Protein AF-A0A5K3FLD0-F1 (afdb_monomer)

Mean predicted aligned error: 4.16 Å

pLDDT: mean 89.49, std 9.48, range [53.69, 98.19]

Sequence (123 aa):
MLSDLVQKAIGAGDDEVLMVISQKLPDLAEVLVPVGEGASSLIPIISDILVFVEEIVVAQTAADAFCAILPHLSADQIDKKALPLIRKLQEDDLFCASKKVVSKMIISCYPLVPPKVRSELKW

Radius of gyration: 13.66 Å; Cα contacts (8 Å, |Δi|>4): 131; chains: 1; bounding box: 32×26×37 Å

Nearest PDB structures (foldseek):
  5cwj-assembly1_A  TM=5.931E-01  e=7.862E-01  synthetic construct
  1ukl-assembly1_A  TM=5.211E-01  e=7.835E+00  Mus musculus

InterPro domains:
  IPR011989 Armadillo-like helical [G3DSA:1.25.10.10] (1-122)

Secondary structure (DSSP, 8-state):
-HHHHHHHHHHHT-HHHHHHHHHHHHHHHHHHTTSTTTGGGGHHHHHHHHHH---HHHHHHHHHHHHHHGGGS-HHHIIIIIHHHHHHHHH-TT-SS-HHHHHHHHHHHGGGS-HHHHTT---

Organism: Mesocestoides corti (NCBI:txid53468)

Solvent-accessible surface area (backbone atoms only — not comparable to full-atom values): 6876 Å² total; per-residue (Å²): 110,68,64,59,49,51,53,50,30,60,78,67,69,37,58,68,60,51,32,54,51,23,68,45,46,38,66,51,27,64,73,21,50,87,49,72,64,41,36,62,64,47,49,63,54,42,47,53,49,39,70,70,33,64,53,57,68,37,26,43,38,30,39,51,26,52,52,63,42,51,83,74,47,53,65,69,48,36,63,71,50,52,48,56,49,53,52,51,64,70,70,48,86,80,63,32,44,48,73,70,39,56,53,51,47,45,64,61,46,46,82,72,48,58,74,76,57,45,73,70,71,69,131

Structure (mmCIF, N/CA/C/O backbone):
data_AF-A0A5K3FLD0-F1
#
_entry.id   AF-A0A5K3FLD0-F1
#
loop_
_atom_site.group_PDB
_atom_site.id
_atom_site.type_symbol
_atom_site.label_atom_id
_atom_site.label_alt_id
_atom_site.label_comp_id
_atom_site.label_asym_id
_atom_site.label_entity_id
_atom_site.label_seq_id
_atom_site.pdbx_PDB_ins_code
_atom_site.Cartn_x
_atom_site.Cartn_y
_atom_site.Cartn_z
_atom_site.occupancy
_atom_site.B_iso_or_equiv
_atom_site.auth_seq_id
_atom_site.auth_comp_id
_atom_site.auth_asym_id
_atom_site.auth_atom_id
_atom_site.pdbx_PDB_model_num
ATOM 1 N N . MET A 1 1 ? -5.566 -0.294 -17.852 1.00 77.44 1 MET A N 1
ATOM 2 C CA . MET A 1 1 ? -4.862 0.951 -18.243 1.00 77.44 1 MET A CA 1
ATOM 3 C C . MET A 1 1 ? -3.772 1.336 -17.244 1.00 77.44 1 MET A C 1
ATOM 5 O O . MET A 1 1 ? -2.618 1.292 -17.636 1.00 77.44 1 MET A O 1
ATOM 9 N N . LEU A 1 2 ? -4.082 1.666 -15.977 1.00 89.19 2 LEU A N 1
ATOM 10 C CA . LEU A 1 2 ? -3.040 1.975 -14.974 1.00 89.19 2 LEU A CA 1
ATOM 11 C C . LEU A 1 2 ? -2.330 0.720 -14.436 1.00 89.19 2 LEU A C 1
ATOM 13 O O . LEU A 1 2 ? -1.109 0.695 -14.388 1.00 89.19 2 LEU A O 1
ATOM 17 N N . SER A 1 3 ? -3.075 -0.341 -14.107 1.00 91.38 3 SER A N 1
ATOM 18 C CA . SER A 1 3 ? -2.479 -1.625 -13.694 1.00 91.38 3 SER A CA 1
ATOM 19 C C . SER A 1 3 ? -1.542 -2.192 -14.773 1.00 91.38 3 SER A C 1
ATOM 21 O O . SER A 1 3 ? -0.415 -2.551 -14.463 1.00 91.38 3 SER A O 1
ATOM 23 N N . ASP A 1 4 ? -1.932 -2.146 -16.054 1.00 94.44 4 ASP A N 1
ATOM 24 C CA . ASP A 1 4 ? -1.058 -2.582 -17.158 1.00 94.44 4 ASP A CA 1
ATOM 25 C C . ASP A 1 4 ? 0.232 -1.757 -17.261 1.00 94.44 4 ASP A C 1
ATOM 27 O O . ASP A 1 4 ? 1.286 -2.296 -17.589 1.00 94.44 4 ASP A O 1
ATOM 31 N N . LEU A 1 5 ? 0.156 -0.444 -17.011 1.00 94.56 5 LEU A N 1
ATOM 32 C CA . LEU A 1 5 ? 1.328 0.431 -17.003 1.00 94.56 5 LEU A CA 1
ATOM 33 C C . LEU A 1 5 ? 2.278 0.054 -15.863 1.00 94.56 5 LEU A C 1
ATOM 35 O O . LEU A 1 5 ? 3.475 -0.072 -16.091 1.00 94.56 5 LEU A O 1
ATOM 39 N N . VAL A 1 6 ? 1.734 -0.171 -14.667 1.00 96.19 6 VAL A N 1
ATOM 40 C CA . VAL A 1 6 ? 2.500 -0.583 -13.483 1.00 96.19 6 VAL A CA 1
ATOM 41 C C . VAL A 1 6 ? 3.177 -1.926 -13.728 1.00 96.19 6 VAL A C 1
ATOM 43 O O . VAL A 1 6 ? 4.376 -2.044 -13.518 1.00 96.19 6 VAL A O 1
ATOM 46 N N . GLN A 1 7 ? 2.455 -2.907 -14.269 1.00 95.81 7 GLN A N 1
ATOM 47 C CA . GLN A 1 7 ? 3.013 -4.222 -14.592 1.00 95.81 7 GLN A CA 1
ATOM 48 C C . GLN A 1 7 ? 4.119 -4.145 -15.654 1.00 95.81 7 GLN A C 1
ATOM 50 O O . GLN A 1 7 ? 5.132 -4.833 -15.545 1.00 95.81 7 GLN A O 1
ATOM 55 N N . LYS A 1 8 ? 3.974 -3.274 -16.662 1.00 96.75 8 LYS A N 1
ATOM 56 C CA . LYS A 1 8 ? 5.040 -3.021 -17.643 1.00 96.75 8 LYS A CA 1
ATOM 57 C C . LYS A 1 8 ? 6.262 -2.359 -17.014 1.00 96.75 8 LYS A C 1
ATOM 59 O O . LYS A 1 8 ? 7.371 -2.766 -17.334 1.00 96.75 8 LYS A O 1
ATOM 64 N N . ALA A 1 9 ? 6.065 -1.370 -16.143 1.00 96.81 9 ALA A N 1
ATOM 65 C CA . ALA A 1 9 ? 7.156 -0.688 -15.452 1.00 96.81 9 ALA A CA 1
ATOM 66 C C . ALA A 1 9 ? 7.900 -1.641 -14.501 1.00 96.81 9 ALA A C 1
ATOM 68 O O . ALA A 1 9 ? 9.124 -1.682 -14.533 1.00 96.81 9 ALA A O 1
ATOM 69 N N . ILE A 1 10 ? 7.174 -2.490 -13.761 1.00 94.38 10 ILE A N 1
ATOM 70 C CA . ILE A 1 10 ? 7.750 -3.579 -12.955 1.00 94.38 10 ILE A CA 1
ATOM 71 C C . ILE A 1 10 ? 8.567 -4.524 -13.843 1.00 94.38 10 ILE A C 1
ATOM 73 O O . ILE A 1 10 ? 9.740 -4.759 -13.577 1.00 94.38 10 ILE A O 1
ATOM 77 N N . GLY A 1 11 ? 7.979 -5.036 -14.929 1.00 94.69 11 GLY A N 1
ATOM 78 C CA . GLY A 1 11 ? 8.663 -5.972 -15.827 1.00 94.69 11 GLY A CA 1
ATOM 79 C C . GLY A 1 11 ? 9.881 -5.377 -16.544 1.00 94.69 11 GLY A C 1
ATOM 80 O O . GLY A 1 11 ? 10.763 -6.124 -16.963 1.00 94.69 11 GLY A O 1
ATOM 81 N N . ALA A 1 12 ? 9.933 -4.052 -16.685 1.00 96.12 12 ALA A N 1
ATOM 82 C CA . ALA A 1 12 ? 11.062 -3.325 -17.254 1.00 96.12 12 ALA A CA 1
ATOM 83 C C . ALA A 1 12 ? 12.108 -2.891 -16.210 1.00 96.12 12 ALA A C 1
ATOM 85 O O . ALA A 1 12 ? 13.174 -2.429 -16.613 1.00 96.12 12 ALA A O 1
ATOM 86 N N . GLY A 1 13 ? 11.824 -3.021 -14.906 1.00 94.31 13 GLY A N 1
ATOM 87 C CA . GLY A 1 13 ? 12.668 -2.472 -13.839 1.00 94.31 13 GLY A CA 1
ATOM 88 C C . GLY A 1 13 ? 12.759 -0.941 -13.872 1.00 94.31 13 GLY A C 1
ATOM 89 O O . GLY A 1 13 ? 13.815 -0.380 -13.600 1.00 94.31 13 GLY A O 1
ATOM 90 N N . ASP A 1 14 ? 11.686 -0.260 -14.284 1.00 97.25 14 ASP A N 1
ATOM 91 C CA . ASP A 1 14 ? 11.664 1.197 -14.451 1.00 97.25 14 ASP A CA 1
ATOM 92 C C . ASP A 1 14 ? 11.274 1.901 -13.141 1.00 97.25 14 ASP A C 1
ATOM 94 O O . ASP A 1 14 ? 10.125 2.305 -12.924 1.00 97.25 14 ASP A O 1
ATOM 98 N N . ASP A 1 15 ? 12.251 2.015 -12.241 1.00 95.94 15 ASP A N 1
ATOM 99 C CA . ASP A 1 15 ? 12.069 2.600 -10.910 1.00 95.94 15 ASP A CA 1
ATOM 100 C C . ASP A 1 15 ? 11.636 4.073 -10.956 1.00 95.94 15 ASP A C 1
ATOM 102 O O . ASP A 1 15 ? 10.858 4.517 -10.109 1.00 95.94 15 ASP A O 1
ATOM 106 N N . GLU A 1 16 ? 12.083 4.839 -11.958 1.00 97.19 16 GLU A N 1
ATOM 107 C CA . GLU A 1 16 ? 11.696 6.244 -12.120 1.00 97.19 16 GLU A CA 1
ATOM 108 C C . GLU A 1 16 ? 10.200 6.358 -12.429 1.00 97.19 16 GLU A C 1
ATOM 110 O O . GLU A 1 16 ? 9.480 7.126 -11.781 1.00 97.19 16 GLU A O 1
ATOM 115 N N . VAL A 1 17 ? 9.699 5.535 -13.353 1.00 97.38 17 VAL A N 1
ATOM 116 C CA . VAL A 1 17 ? 8.267 5.481 -13.662 1.00 97.38 17 VAL A CA 1
ATOM 117 C C . VAL A 1 17 ? 7.464 4.993 -12.458 1.00 97.38 17 VAL A C 1
ATOM 119 O O . VAL A 1 17 ? 6.437 5.595 -12.135 1.00 97.38 17 VAL A O 1
ATOM 122 N N . LEU A 1 18 ? 7.916 3.954 -11.750 1.00 97.44 18 LEU A N 1
ATOM 123 C CA . LEU A 1 18 ? 7.227 3.451 -10.555 1.00 97.44 18 LEU A CA 1
ATOM 124 C C . LEU A 1 18 ? 7.180 4.490 -9.425 1.00 97.44 18 LEU A C 1
ATOM 126 O O . LEU A 1 18 ? 6.157 4.619 -8.741 1.00 97.44 18 LEU A O 1
ATOM 130 N N . MET A 1 19 ? 8.246 5.274 -9.259 1.00 97.44 19 MET A N 1
ATOM 131 C CA . MET A 1 19 ? 8.293 6.388 -8.316 1.00 97.44 19 MET A CA 1
ATOM 132 C C . MET A 1 19 ? 7.285 7.475 -8.695 1.00 97.44 19 MET A C 1
ATOM 134 O O . MET A 1 19 ? 6.483 7.882 -7.852 1.00 97.44 19 MET A O 1
ATOM 138 N N . VAL A 1 20 ? 7.273 7.914 -9.959 1.00 98.00 20 VAL A N 1
ATOM 139 C CA . VAL A 1 20 ? 6.331 8.934 -10.449 1.00 98.00 20 VAL A CA 1
ATOM 140 C C . VAL A 1 20 ? 4.886 8.463 -10.306 1.00 98.00 20 VAL A C 1
ATOM 142 O O . VAL A 1 20 ? 4.035 9.227 -9.849 1.00 98.00 20 VAL A O 1
A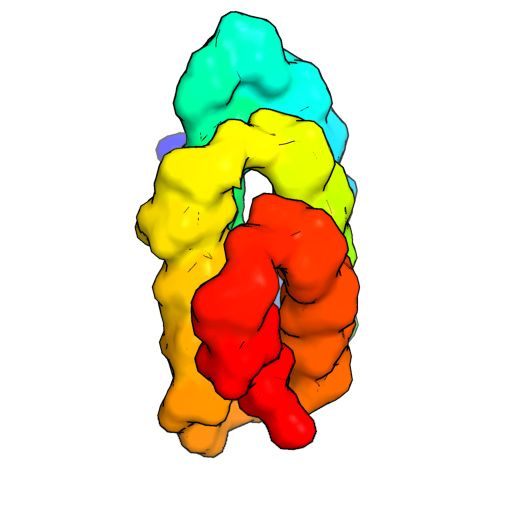TOM 145 N N . ILE A 1 21 ? 4.600 7.201 -10.643 1.00 97.62 21 ILE A N 1
ATOM 146 C CA . ILE A 1 21 ? 3.273 6.612 -10.441 1.00 97.62 21 ILE A CA 1
ATOM 147 C C . ILE A 1 21 ? 2.897 6.703 -8.964 1.00 97.62 21 ILE A C 1
ATOM 149 O O . ILE A 1 21 ? 1.852 7.268 -8.646 1.00 97.62 21 ILE A O 1
ATOM 153 N N . SER A 1 22 ? 3.761 6.221 -8.069 1.00 97.75 22 SER A N 1
ATOM 154 C CA . SER A 1 22 ? 3.509 6.212 -6.624 1.00 97.75 22 SER A CA 1
ATOM 155 C C . SER A 1 22 ? 3.222 7.614 -6.077 1.00 97.75 22 SER A C 1
ATOM 157 O O . SER A 1 22 ? 2.261 7.793 -5.333 1.00 97.75 22 SER A O 1
ATOM 159 N N . GLN A 1 23 ? 3.974 8.630 -6.511 1.00 98.19 23 GLN A N 1
ATOM 160 C CA . GLN A 1 23 ? 3.765 10.030 -6.116 1.00 98.19 23 GLN A CA 1
ATOM 161 C C . GLN A 1 23 ? 2.408 10.596 -6.554 1.00 98.19 23 GLN A C 1
ATOM 163 O O . GLN A 1 23 ? 1.905 11.520 -5.920 1.00 98.19 23 GLN A O 1
ATOM 168 N N . LYS A 1 24 ? 1.816 10.071 -7.632 1.00 97.69 24 LYS A N 1
ATOM 169 C CA . LYS A 1 24 ? 0.546 10.555 -8.198 1.00 97.69 24 LYS A CA 1
ATOM 170 C C . LYS A 1 24 ? -0.689 9.802 -7.725 1.00 97.69 24 LYS A C 1
ATOM 172 O O . LYS A 1 24 ? -1.804 10.264 -7.960 1.00 97.69 24 LYS A O 1
ATOM 177 N N . LEU A 1 25 ? -0.521 8.673 -7.039 1.00 96.81 25 LEU A N 1
ATOM 178 C CA . LEU A 1 25 ? -1.646 7.900 -6.513 1.00 96.81 25 LEU A CA 1
ATOM 179 C C . LEU A 1 25 ? -2.504 8.665 -5.486 1.00 96.81 25 LEU A C 1
ATOM 181 O O . LEU A 1 25 ? -3.722 8.517 -5.567 1.00 96.81 25 LEU A O 1
ATOM 185 N N . PRO A 1 26 ? -1.955 9.493 -4.570 1.00 96.31 26 PRO A N 1
ATOM 186 C CA . PRO A 1 26 ? -2.776 10.297 -3.660 1.00 96.31 26 PRO A CA 1
ATOM 187 C C . PRO A 1 26 ? -3.672 11.299 -4.396 1.00 96.31 26 PRO A C 1
ATOM 189 O O . PRO A 1 26 ? -4.881 11.295 -4.177 1.00 96.31 26 PRO A O 1
ATOM 192 N N . ASP A 1 27 ? -3.111 12.067 -5.340 1.00 95.88 27 ASP A N 1
ATOM 193 C CA . ASP A 1 27 ? -3.863 13.018 -6.176 1.00 95.88 27 ASP A CA 1
ATOM 194 C C . ASP A 1 27 ? -5.010 12.304 -6.920 1.00 95.88 27 ASP A C 1
ATOM 196 O O . ASP A 1 27 ? -6.138 12.791 -7.008 1.00 95.88 27 ASP A O 1
ATOM 200 N N . LEU A 1 28 ? -4.734 11.104 -7.446 1.00 94.25 28 LEU A N 1
ATOM 201 C CA . LEU A 1 28 ? -5.739 10.286 -8.118 1.00 94.25 28 LEU A CA 1
ATOM 202 C C . LEU A 1 28 ? -6.814 9.781 -7.146 1.00 94.25 28 LEU A C 1
ATOM 204 O O . LEU A 1 28 ? -7.987 9.721 -7.512 1.00 94.25 28 LEU A O 1
ATOM 208 N N . ALA A 1 29 ? -6.441 9.427 -5.916 1.00 93.62 29 ALA A N 1
ATOM 209 C CA . ALA A 1 29 ? -7.383 8.986 -4.897 1.00 93.62 29 ALA A CA 1
ATOM 210 C C . ALA A 1 29 ? -8.387 10.084 -4.548 1.00 93.62 29 ALA A C 1
ATOM 212 O O . ALA A 1 29 ? -9.578 9.787 -4.491 1.00 93.62 29 ALA A O 1
ATOM 213 N N . GLU A 1 30 ? -7.934 11.334 -4.397 1.00 91.88 30 GLU A N 1
ATOM 214 C CA . GLU A 1 30 ? -8.796 12.494 -4.127 1.00 91.88 30 GLU A CA 1
ATOM 215 C C . GLU A 1 30 ? -9.867 12.673 -5.210 1.00 91.88 30 GLU A C 1
ATOM 217 O O . GLU A 1 30 ? -11.051 12.837 -4.907 1.00 91.88 30 GLU A O 1
ATOM 222 N N . VAL A 1 31 ? -9.476 12.551 -6.482 1.00 92.88 31 VAL A N 1
ATOM 223 C CA . VAL A 1 31 ? -10.400 12.622 -7.627 1.00 92.88 31 VAL A CA 1
ATOM 224 C C . VAL A 1 31 ? -11.387 11.449 -7.638 1.00 92.88 31 VAL A C 1
ATOM 226 O O . VAL A 1 31 ? -12.514 11.583 -8.116 1.00 92.88 31 VAL A O 1
ATOM 229 N N . LEU A 1 32 ? -10.987 10.297 -7.100 1.00 90.25 32 LEU A N 1
ATOM 230 C CA . LEU A 1 32 ? -11.787 9.076 -7.059 1.00 90.25 32 LEU A CA 1
ATOM 231 C C . LEU A 1 32 ? -12.682 8.951 -5.814 1.00 90.25 32 LEU A C 1
ATOM 233 O O . LEU A 1 32 ? -13.538 8.066 -5.798 1.00 90.25 32 LEU A O 1
ATOM 237 N N . VAL A 1 33 ? -12.549 9.819 -4.803 1.00 85.69 33 VAL A N 1
ATOM 238 C CA . VAL A 1 33 ? -13.400 9.809 -3.592 1.00 85.69 33 VAL A CA 1
ATOM 239 C C . VAL A 1 33 ? -14.903 9.865 -3.910 1.00 85.69 33 VAL A C 1
ATOM 241 O O . VAL A 1 33 ? -15.651 9.073 -3.333 1.00 85.69 33 VAL A O 1
ATOM 244 N N . PRO A 1 34 ? -15.394 10.724 -4.831 1.00 79.81 34 PRO A N 1
ATOM 245 C CA . PRO A 1 34 ? -16.817 10.750 -5.181 1.00 79.81 34 PRO A CA 1
ATOM 246 C C . PRO A 1 34 ? -17.299 9.443 -5.825 1.00 79.81 34 PRO A C 1
ATOM 248 O O . PRO A 1 34 ? -18.497 9.168 -5.866 1.00 79.81 34 PRO A O 1
ATOM 251 N N . VAL A 1 35 ? -16.371 8.629 -6.331 1.00 75.50 35 VAL A N 1
ATOM 252 C CA . VAL A 1 35 ? -16.625 7.389 -7.064 1.00 75.50 35 VAL A CA 1
ATOM 253 C C . VAL A 1 35 ? -16.588 6.193 -6.106 1.00 75.50 35 VAL A C 1
ATOM 255 O O . VAL A 1 35 ? -15.900 5.221 -6.372 1.00 75.50 35 VAL A O 1
ATOM 258 N N . GLY A 1 36 ? -17.301 6.231 -4.976 1.00 77.12 36 GLY A N 1
ATOM 259 C CA . GLY A 1 36 ? -17.505 5.080 -4.074 1.00 77.12 36 GLY A CA 1
ATOM 260 C C . GLY A 1 36 ? -16.243 4.252 -3.762 1.00 77.12 36 GLY A C 1
ATOM 261 O O . GLY A 1 36 ? -15.432 4.618 -2.917 1.00 77.12 36 GLY A O 1
ATOM 262 N N . GLU A 1 37 ? -16.064 3.110 -4.437 1.00 76.81 37 GLU A N 1
ATOM 263 C CA . GLU A 1 37 ? -14.878 2.247 -4.293 1.00 76.81 37 GLU A CA 1
ATOM 264 C C . GLU A 1 37 ? -13.590 2.763 -4.966 1.00 76.81 37 GLU A C 1
ATOM 266 O O . GLU A 1 37 ? -12.553 2.097 -4.895 1.00 76.81 37 GLU A O 1
ATOM 271 N N . GLY A 1 38 ? -13.614 3.940 -5.584 1.00 84.12 38 GLY A N 1
ATOM 272 C CA . GLY A 1 38 ? -12.552 4.482 -6.425 1.00 84.12 38 GLY A CA 1
ATOM 273 C C . GLY A 1 38 ? -11.193 4.554 -5.726 1.00 84.12 38 GLY A C 1
ATOM 274 O O . GLY A 1 38 ? -10.236 3.954 -6.209 1.00 84.12 38 GLY A O 1
ATOM 275 N N . ALA A 1 39 ? -11.101 5.175 -4.547 1.00 90.38 39 ALA A N 1
ATOM 276 C CA . ALA A 1 39 ? -9.843 5.239 -3.791 1.00 90.38 39 ALA A CA 1
ATOM 277 C C . ALA A 1 39 ? -9.328 3.843 -3.381 1.00 90.38 39 ALA A C 1
ATOM 279 O O . ALA A 1 39 ? -8.139 3.540 -3.467 1.00 90.38 39 ALA A O 1
ATOM 280 N N . SER A 1 40 ? -10.239 2.940 -3.014 1.00 92.50 40 SER A N 1
ATOM 281 C CA . SER A 1 40 ? -9.900 1.573 -2.607 1.00 92.50 40 SER A CA 1
ATOM 282 C C . SER A 1 40 ? -9.369 0.705 -3.760 1.00 92.50 40 SER A C 1
ATOM 284 O O . SER A 1 40 ? -8.690 -0.292 -3.517 1.00 92.50 40 SER A O 1
ATOM 286 N N . SER A 1 41 ? -9.651 1.082 -5.013 1.00 93.44 41 SER A N 1
ATOM 287 C CA . SER A 1 41 ? -9.132 0.408 -6.212 1.00 93.44 41 SER A CA 1
ATOM 288 C C . SER A 1 41 ? -7.635 0.644 -6.450 1.00 93.44 41 SER A C 1
ATOM 290 O O . SER A 1 41 ? -7.017 -0.089 -7.219 1.00 93.44 41 SER A O 1
ATOM 292 N N . LEU A 1 42 ? -7.036 1.617 -5.754 1.00 95.44 42 LEU A N 1
ATOM 293 C CA . LEU A 1 42 ? -5.607 1.920 -5.835 1.00 95.44 42 LEU A CA 1
ATOM 294 C C . LEU A 1 42 ? -4.755 1.028 -4.920 1.00 95.44 42 LEU A C 1
ATOM 296 O O . LEU A 1 42 ? -3.562 0.871 -5.161 1.00 95.44 42 LEU A O 1
ATOM 300 N N . ILE A 1 43 ? -5.349 0.395 -3.901 1.00 95.56 43 ILE A N 1
ATOM 301 C CA . ILE A 1 43 ? -4.616 -0.476 -2.965 1.00 95.56 43 ILE A CA 1
ATOM 302 C C . ILE A 1 43 ? -3.965 -1.682 -3.668 1.00 95.56 43 ILE A C 1
ATOM 304 O O . ILE A 1 43 ? -2.789 -1.928 -3.407 1.00 95.56 43 ILE A O 1
ATOM 308 N N . PRO A 1 44 ? -4.636 -2.402 -4.592 1.00 94.69 44 PRO A N 1
ATOM 309 C CA . PRO A 1 44 ? -3.983 -3.443 -5.390 1.00 94.69 44 PRO A CA 1
ATOM 310 C C . PRO A 1 44 ? -2.800 -2.932 -6.221 1.00 94.69 44 PRO A C 1
ATOM 312 O O . PRO A 1 44 ? -1.791 -3.615 -6.328 1.00 94.69 44 PRO A O 1
ATOM 315 N N . ILE A 1 45 ? -2.886 -1.710 -6.754 1.00 95.75 45 ILE A N 1
ATOM 316 C CA . ILE A 1 45 ? -1.796 -1.110 -7.536 1.00 95.75 45 ILE A CA 1
ATOM 317 C C . ILE A 1 45 ? -0.573 -0.873 -6.647 1.00 95.75 45 ILE A C 1
ATOM 319 O O . ILE A 1 45 ? 0.548 -1.198 -7.024 1.00 95.75 45 ILE A O 1
ATOM 323 N N . ILE A 1 46 ? -0.793 -0.350 -5.441 1.00 95.69 46 ILE A N 1
ATOM 324 C CA . ILE A 1 46 ? 0.277 -0.141 -4.461 1.00 95.69 46 ILE A CA 1
ATOM 325 C C . ILE A 1 46 ? 0.851 -1.474 -3.982 1.00 95.69 46 ILE A C 1
ATOM 327 O O . ILE A 1 46 ? 2.060 -1.588 -3.804 1.00 95.69 46 ILE A O 1
ATOM 331 N N . SER A 1 47 ? -0.002 -2.487 -3.806 1.00 93.81 47 SER A N 1
ATOM 332 C CA . SER A 1 47 ? 0.429 -3.845 -3.479 1.00 93.81 47 SER A CA 1
ATOM 333 C C . SER A 1 47 ? 1.402 -4.388 -4.519 1.00 93.81 47 SER A C 1
ATOM 335 O O . SER A 1 47 ? 2.424 -4.941 -4.133 1.00 93.81 47 SER A O 1
ATOM 337 N N . ASP A 1 48 ? 1.101 -4.249 -5.811 1.00 93.25 48 ASP A N 1
ATOM 338 C CA . ASP A 1 48 ? 1.993 -4.723 -6.873 1.00 93.25 48 ASP A CA 1
ATOM 339 C C . ASP A 1 48 ? 3.361 -4.036 -6.779 1.00 93.25 48 ASP A C 1
ATOM 341 O O . ASP A 1 48 ? 4.390 -4.705 -6.754 1.00 93.25 48 ASP A O 1
ATOM 345 N N . ILE A 1 49 ? 3.385 -2.708 -6.630 1.00 94.06 49 ILE A N 1
ATOM 346 C CA . ILE A 1 49 ? 4.643 -1.958 -6.512 1.00 94.06 49 ILE A CA 1
ATOM 347 C C . ILE A 1 49 ? 5.438 -2.428 -5.287 1.00 94.06 49 ILE A C 1
ATOM 349 O O . ILE A 1 49 ? 6.602 -2.788 -5.419 1.00 94.06 49 ILE A O 1
ATOM 353 N N . LEU A 1 50 ? 4.814 -2.480 -4.106 1.00 92.62 50 LEU A N 1
ATOM 354 C CA . LEU A 1 50 ? 5.486 -2.850 -2.853 1.00 92.62 50 LEU A CA 1
ATOM 355 C C . LEU A 1 50 ? 6.025 -4.284 -2.837 1.00 92.62 50 LEU A C 1
ATOM 357 O O . LEU A 1 50 ? 6.999 -4.551 -2.141 1.00 92.62 50 LEU A O 1
ATOM 361 N N . VAL A 1 51 ? 5.380 -5.205 -3.554 1.00 89.81 51 VAL A N 1
ATOM 362 C CA . VAL A 1 51 ? 5.784 -6.617 -3.589 1.00 89.81 51 VAL A CA 1
ATOM 363 C C . VAL A 1 51 ? 6.939 -6.848 -4.560 1.00 89.81 51 VAL A C 1
ATOM 365 O O . VAL A 1 51 ? 7.784 -7.693 -4.288 1.00 89.81 51 VAL A O 1
ATOM 368 N N . PHE A 1 52 ? 6.981 -6.123 -5.680 1.00 89.38 52 PHE A N 1
ATOM 369 C CA . PHE A 1 52 ? 7.930 -6.407 -6.759 1.00 89.38 52 PHE A CA 1
ATOM 370 C C . PHE A 1 52 ? 9.113 -5.433 -6.850 1.00 89.38 52 PHE A C 1
ATOM 372 O O . PHE A 1 52 ? 10.069 -5.747 -7.553 1.00 89.38 52 PHE A O 1
ATOM 379 N N . VAL A 1 53 ? 9.075 -4.269 -6.189 1.00 88.50 53 VAL A N 1
ATOM 380 C CA . VAL A 1 53 ? 10.144 -3.263 -6.319 1.00 88.50 53 VAL A CA 1
ATOM 381 C C . VAL A 1 53 ? 11.251 -3.434 -5.280 1.00 88.50 53 VAL A C 1
ATOM 383 O O . VAL A 1 53 ? 10.996 -3.357 -4.080 1.00 88.50 53 VAL A O 1
ATOM 386 N N . GLU A 1 54 ? 12.488 -3.614 -5.748 1.00 87.00 54 GLU A N 1
ATOM 387 C CA . GLU A 1 54 ? 13.705 -3.703 -4.920 1.00 87.00 54 GLU A CA 1
ATOM 388 C C . GLU A 1 54 ? 14.228 -2.330 -4.475 1.00 87.00 54 GLU A C 1
ATOM 390 O O . GLU A 1 54 ? 14.825 -2.206 -3.402 1.00 87.00 54 GLU A O 1
ATOM 395 N N . GLU A 1 55 ? 13.985 -1.282 -5.267 1.00 90.56 55 GLU A N 1
ATOM 396 C CA . GLU A 1 55 ? 14.446 0.067 -4.956 1.00 90.56 55 GLU A CA 1
ATOM 397 C C . GLU A 1 55 ? 13.702 0.640 -3.741 1.00 90.56 55 GLU A C 1
ATOM 399 O O . GLU A 1 55 ? 12.501 0.942 -3.756 1.00 90.56 55 GLU A O 1
ATOM 404 N N . ILE A 1 56 ? 14.456 0.841 -2.661 1.00 89.38 56 ILE A N 1
ATOM 405 C CA . ILE A 1 56 ? 13.933 1.266 -1.367 1.00 89.38 56 ILE A CA 1
ATOM 406 C C . ILE A 1 56 ? 13.255 2.638 -1.425 1.00 89.38 56 ILE A C 1
ATOM 408 O O . ILE A 1 56 ? 12.308 2.889 -0.672 1.00 89.38 56 ILE A O 1
ATOM 412 N N . VAL A 1 57 ? 13.717 3.536 -2.296 1.00 92.38 57 VAL A N 1
ATOM 413 C CA . VAL A 1 57 ? 13.108 4.860 -2.476 1.00 92.38 57 VAL A CA 1
ATOM 414 C C . VAL A 1 57 ? 11.721 4.734 -3.109 1.00 92.38 57 VAL A C 1
ATOM 416 O O . VAL A 1 57 ? 10.782 5.404 -2.663 1.00 92.38 57 VAL A O 1
ATOM 419 N N . VAL A 1 58 ? 11.548 3.828 -4.076 1.00 94.62 58 VAL A N 1
ATOM 420 C CA . VAL A 1 58 ? 10.241 3.555 -4.688 1.00 94.62 58 VAL A CA 1
ATOM 421 C C . VAL A 1 58 ? 9.306 2.916 -3.666 1.00 94.62 58 VAL A C 1
ATOM 423 O O . VAL A 1 58 ? 8.184 3.389 -3.488 1.00 94.62 58 VAL A O 1
ATOM 426 N N . ALA A 1 59 ? 9.781 1.913 -2.921 1.00 93.44 59 ALA A N 1
ATOM 427 C CA . ALA A 1 59 ? 8.987 1.251 -1.889 1.00 93.44 59 ALA A CA 1
ATOM 428 C C . ALA A 1 59 ? 8.516 2.229 -0.797 1.00 93.44 59 ALA A C 1
ATOM 430 O O . ALA A 1 59 ? 7.357 2.191 -0.380 1.00 9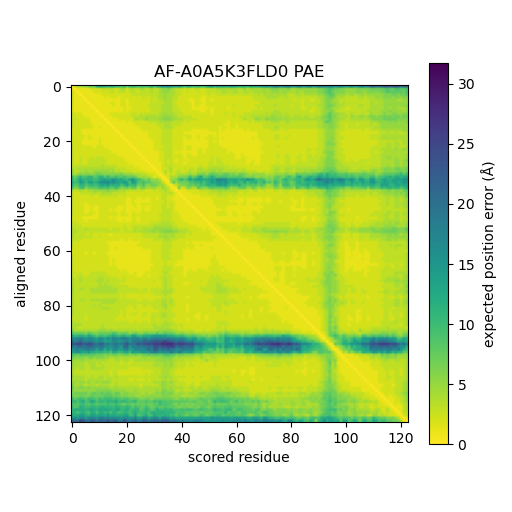3.44 59 ALA A O 1
ATOM 431 N N . GLN A 1 60 ? 9.383 3.147 -0.349 1.00 94.31 60 GLN A N 1
ATOM 432 C CA . GLN A 1 60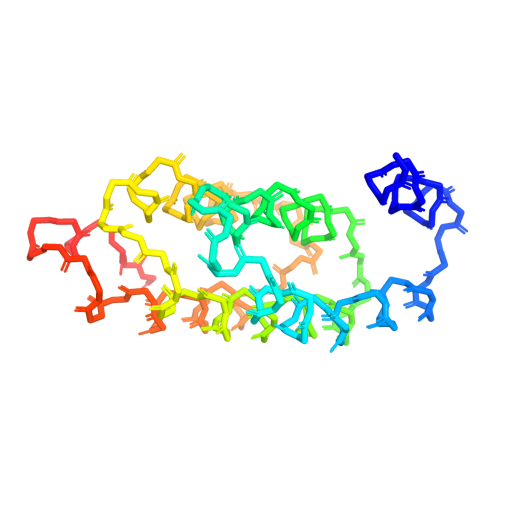 ? 8.993 4.207 0.589 1.00 94.31 60 GLN A CA 1
ATOM 433 C C . GLN A 1 60 ? 7.929 5.124 -0.015 1.00 94.31 60 GLN A C 1
ATOM 435 O O . GLN A 1 60 ? 6.931 5.409 0.634 1.00 94.31 60 GLN A O 1
ATOM 440 N N . THR A 1 61 ? 8.089 5.524 -1.272 1.00 96.75 61 THR A N 1
ATOM 441 C CA . THR A 1 61 ? 7.120 6.386 -1.959 1.00 96.75 61 THR A CA 1
ATOM 442 C C . THR A 1 61 ? 5.749 5.711 -2.107 1.00 96.75 61 THR A C 1
ATOM 444 O O . THR A 1 61 ? 4.716 6.333 -1.858 1.00 96.75 61 THR A O 1
ATOM 447 N N . ALA A 1 62 ? 5.716 4.422 -2.452 1.00 96.50 62 ALA A N 1
ATOM 448 C CA . ALA A 1 62 ? 4.482 3.641 -2.535 1.00 96.50 62 ALA A CA 1
ATOM 449 C C . ALA A 1 62 ? 3.803 3.483 -1.161 1.00 96.50 62 ALA A C 1
ATOM 451 O O . ALA A 1 62 ? 2.579 3.582 -1.047 1.00 96.50 62 ALA A O 1
ATOM 452 N N . ALA A 1 63 ? 4.587 3.302 -0.096 1.00 95.88 63 ALA A N 1
ATOM 453 C CA . ALA A 1 63 ? 4.081 3.262 1.274 1.00 95.88 63 ALA A CA 1
ATOM 454 C C . ALA A 1 63 ? 3.488 4.607 1.718 1.00 95.88 63 ALA A C 1
ATOM 456 O O . ALA A 1 63 ? 2.468 4.647 2.406 1.00 95.88 63 ALA A O 1
ATOM 457 N N . ASP A 1 64 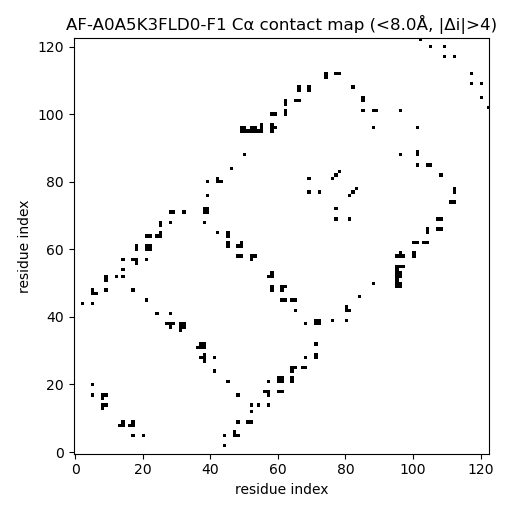? 4.102 5.715 1.311 1.00 97.19 64 ASP A N 1
ATOM 458 C CA . ASP A 1 64 ? 3.613 7.065 1.583 1.00 97.19 64 ASP A CA 1
ATOM 459 C C . ASP A 1 64 ? 2.272 7.297 0.890 1.00 97.19 64 ASP A C 1
ATOM 461 O O . ASP A 1 64 ? 1.326 7.774 1.523 1.00 97.19 64 ASP A O 1
ATOM 465 N N . ALA A 1 65 ? 2.158 6.853 -0.364 1.00 97.81 65 ALA A N 1
ATOM 466 C CA . ALA A 1 65 ? 0.904 6.872 -1.098 1.00 97.81 65 ALA A CA 1
ATOM 467 C C . ALA A 1 65 ? -0.181 6.032 -0.414 1.00 97.81 65 ALA A C 1
ATOM 469 O O . ALA A 1 65 ? -1.300 6.506 -0.233 1.00 97.81 65 ALA A O 1
ATOM 470 N N . PHE A 1 66 ? 0.151 4.818 0.039 1.00 97.44 66 PHE A N 1
ATOM 471 C CA . PHE A 1 66 ? -0.771 3.987 0.816 1.00 97.44 66 PHE A CA 1
ATOM 472 C C . PHE A 1 66 ? -1.307 4.740 2.034 1.00 97.44 66 PHE A C 1
ATOM 474 O O . PHE A 1 66 ? -2.519 4.825 2.221 1.00 97.44 66 PHE A O 1
ATOM 481 N N . CYS A 1 67 ? -0.415 5.333 2.831 1.00 97.19 67 CYS A N 1
ATOM 482 C CA . CYS A 1 67 ? -0.787 6.047 4.049 1.00 97.19 67 CYS A CA 1
ATOM 483 C C . CYS A 1 67 ? -1.678 7.264 3.763 1.00 97.19 67 CYS A C 1
ATOM 485 O O . CYS A 1 67 ? -2.606 7.524 4.526 1.00 97.19 67 CYS A O 1
ATOM 487 N N . ALA A 1 68 ? -1.417 7.984 2.669 1.00 97.06 68 ALA A N 1
ATOM 488 C CA . ALA A 1 68 ? -2.217 9.129 2.241 1.00 97.06 68 ALA A CA 1
ATOM 489 C C . ALA A 1 68 ? -3.625 8.731 1.767 1.00 97.06 68 ALA A C 1
ATOM 491 O O . ALA A 1 68 ? -4.559 9.513 1.903 1.00 97.06 68 ALA A O 1
ATOM 492 N N . ILE A 1 69 ? -3.797 7.510 1.253 1.00 96.19 69 ILE A N 1
ATOM 493 C CA . ILE A 1 69 ? -5.084 7.016 0.742 1.00 96.19 69 ILE A CA 1
ATOM 494 C C . ILE A 1 69 ? -5.981 6.474 1.858 1.00 96.19 69 ILE A C 1
ATOM 496 O O . ILE A 1 69 ? -7.204 6.532 1.741 1.00 96.19 69 ILE A O 1
ATOM 500 N N . LEU A 1 70 ? -5.402 5.974 2.955 1.00 95.19 70 LEU A N 1
ATOM 501 C CA . LEU A 1 70 ? -6.151 5.367 4.062 1.00 95.19 70 LEU A CA 1
ATOM 502 C C . LEU A 1 70 ? -7.328 6.210 4.598 1.00 95.19 70 LEU A C 1
ATOM 504 O O . LEU A 1 70 ? -8.392 5.626 4.807 1.00 95.19 70 LEU A O 1
ATOM 508 N N . PRO A 1 71 ? -7.215 7.542 4.798 1.00 93.69 71 PRO A N 1
ATOM 509 C CA . PRO A 1 71 ? -8.327 8.365 5.283 1.00 93.69 71 PRO A CA 1
ATOM 510 C C . PRO A 1 71 ? -9.536 8.412 4.338 1.00 93.69 71 PRO A C 1
ATOM 512 O O . PRO A 1 71 ? -10.627 8.784 4.76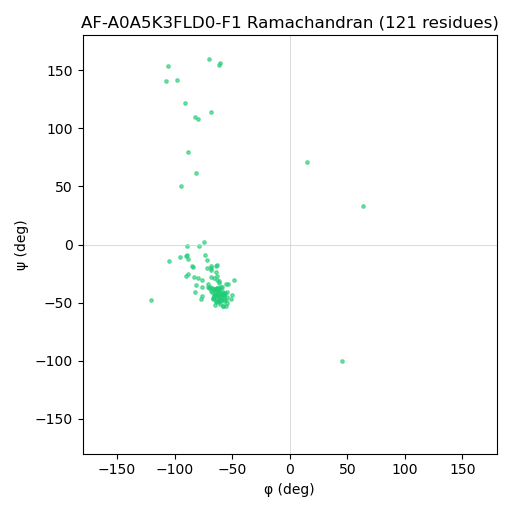4 1.00 93.69 71 PRO A O 1
ATOM 515 N N . HIS A 1 72 ? -9.358 8.041 3.068 1.00 92.88 72 HIS A N 1
ATOM 516 C CA . HIS A 1 72 ? -10.422 7.984 2.066 1.00 92.88 72 HIS A CA 1
ATOM 517 C C . HIS A 1 72 ? -11.132 6.626 2.011 1.00 92.88 72 HIS A C 1
ATOM 519 O O . HIS A 1 72 ? -12.051 6.445 1.212 1.00 92.88 72 HIS A O 1
ATOM 525 N N . LEU A 1 73 ? -10.710 5.660 2.830 1.00 93.00 73 LEU A N 1
ATOM 526 C CA . LEU A 1 73 ? -11.286 4.324 2.870 1.00 93.00 73 LEU A CA 1
ATOM 527 C C . LEU A 1 73 ? -12.300 4.187 4.008 1.00 93.00 73 LEU A C 1
ATOM 529 O O . LEU A 1 73 ? -12.099 4.655 5.127 1.00 93.00 73 LEU A O 1
ATOM 533 N N . SER A 1 74 ? -13.382 3.466 3.733 1.00 91.94 74 SER A N 1
ATOM 534 C CA . SER A 1 74 ? -14.282 2.958 4.769 1.00 91.94 74 SER A CA 1
ATOM 535 C C . SER A 1 74 ? -13.619 1.839 5.581 1.00 91.94 74 SER A C 1
ATOM 537 O O . SER A 1 74 ? -12.702 1.168 5.107 1.00 91.94 74 SER A O 1
ATOM 539 N N . ALA A 1 75 ? -14.134 1.575 6.785 1.00 90.75 75 ALA A N 1
ATOM 540 C CA . ALA A 1 75 ? -13.643 0.486 7.634 1.00 90.75 75 ALA A CA 1
ATOM 541 C C . ALA A 1 75 ? -13.659 -0.882 6.918 1.00 90.75 75 ALA A C 1
ATOM 543 O O . ALA A 1 75 ? -12.687 -1.625 6.996 1.00 90.75 75 ALA A O 1
ATOM 544 N N . ASP A 1 76 ? -14.711 -1.174 6.143 1.00 91.19 76 ASP A N 1
ATOM 545 C CA . ASP A 1 76 ? -14.817 -2.413 5.356 1.00 91.19 76 ASP A CA 1
ATOM 546 C C . ASP A 1 76 ? -13.728 -2.510 4.271 1.00 91.19 76 ASP A C 1
ATOM 548 O O . ASP A 1 76 ? -13.138 -3.569 4.060 1.00 91.19 76 ASP A O 1
ATOM 552 N N . GLN A 1 77 ? -13.403 -1.394 3.612 1.00 93.00 77 GLN A N 1
ATOM 553 C CA . GLN A 1 77 ? -12.331 -1.344 2.613 1.00 93.00 77 GLN A CA 1
ATOM 554 C C . GLN A 1 77 ? -10.945 -1.493 3.249 1.00 93.00 77 GLN A C 1
ATOM 556 O O . GLN A 1 77 ? -10.082 -2.155 2.671 1.00 93.00 77 GLN A O 1
ATOM 561 N N . ILE A 1 78 ? -10.727 -0.915 4.433 1.00 93.62 78 ILE A N 1
ATOM 562 C CA . ILE A 1 78 ? -9.489 -1.108 5.197 1.00 93.62 78 ILE A CA 1
ATOM 563 C C . ILE A 1 78 ? -9.333 -2.590 5.552 1.00 93.62 78 ILE A C 1
ATOM 565 O O . ILE A 1 78 ? -8.294 -3.183 5.251 1.00 93.62 78 ILE A O 1
ATOM 569 N N . ASP A 1 79 ? -10.383 -3.207 6.093 1.00 91.88 79 ASP A N 1
ATOM 570 C CA . ASP A 1 79 ? -10.365 -4.610 6.504 1.00 91.88 79 ASP A CA 1
ATOM 571 C C . ASP A 1 79 ? -10.129 -5.570 5.328 1.00 91.88 79 ASP A C 1
ATOM 573 O O . ASP A 1 79 ? -9.386 -6.544 5.462 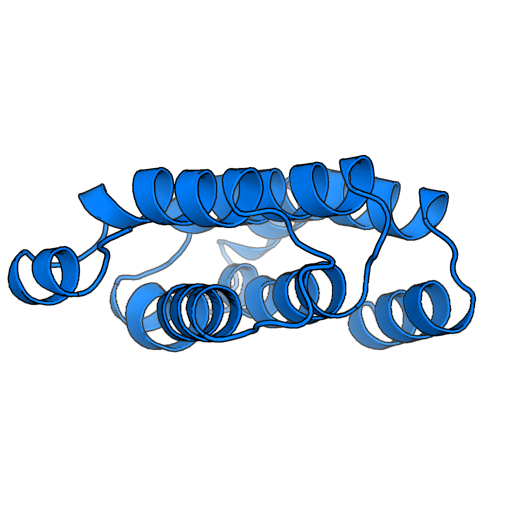1.00 91.88 79 ASP A O 1
ATOM 577 N N . LYS A 1 80 ? -10.725 -5.289 4.162 1.00 92.06 80 LYS A N 1
ATOM 578 C CA . LYS A 1 80 ? -10.653 -6.163 2.979 1.00 92.06 80 LYS A CA 1
ATOM 579 C C . LYS A 1 80 ? -9.462 -5.915 2.061 1.00 92.06 80 LYS A C 1
ATOM 581 O O . LYS A 1 80 ? -9.103 -6.822 1.315 1.00 92.06 80 LYS A O 1
ATOM 586 N N . LYS A 1 81 ? -8.886 -4.708 2.043 1.00 92.62 81 LYS A N 1
ATOM 587 C CA . LYS A 1 81 ? -7.831 -4.339 1.076 1.00 92.62 81 LYS A CA 1
ATOM 588 C C . LYS A 1 81 ? -6.529 -3.927 1.760 1.00 92.62 81 LYS A C 1
ATOM 590 O O . LYS A 1 81 ? -5.473 -4.435 1.398 1.00 92.62 81 LYS A O 1
ATOM 595 N N . ALA A 1 82 ? -6.588 -3.053 2.765 1.00 93.25 82 ALA A N 1
ATOM 596 C CA . ALA A 1 82 ? -5.390 -2.503 3.401 1.00 93.25 82 ALA A CA 1
ATOM 597 C C . ALA A 1 82 ? -4.711 -3.492 4.366 1.00 93.25 82 ALA A C 1
ATOM 599 O O . ALA A 1 82 ? -3.498 -3.689 4.298 1.00 93.25 82 ALA A O 1
ATOM 600 N N . LEU A 1 83 ? -5.477 -4.149 5.244 1.00 93.19 83 LEU A N 1
ATOM 601 C CA . LEU A 1 83 ? -4.909 -5.095 6.213 1.00 93.19 83 LEU A CA 1
ATOM 602 C C . LEU A 1 83 ? -4.320 -6.359 5.581 1.00 93.19 83 LEU A C 1
ATOM 604 O O . LEU A 1 83 ? -3.244 -6.765 6.019 1.00 93.19 83 LEU A O 1
ATOM 608 N N . PRO A 1 84 ? -4.946 -6.988 4.565 1.00 92.56 84 PRO A N 1
ATOM 609 C CA . PRO A 1 84 ? -4.345 -8.141 3.903 1.00 92.56 84 PRO A CA 1
ATOM 610 C C . PRO A 1 84 ? -2.993 -7.820 3.267 1.00 92.56 84 PRO A C 1
ATOM 612 O O . PRO A 1 84 ? -2.089 -8.644 3.340 1.00 92.56 84 PRO A O 1
ATOM 615 N N . LEU A 1 85 ? -2.825 -6.614 2.711 1.00 92.19 85 LEU A N 1
ATOM 616 C CA . LEU A 1 85 ? -1.539 -6.164 2.180 1.00 92.19 85 LEU A CA 1
ATOM 617 C C . LEU A 1 85 ? -0.483 -6.049 3.284 1.00 92.19 85 LEU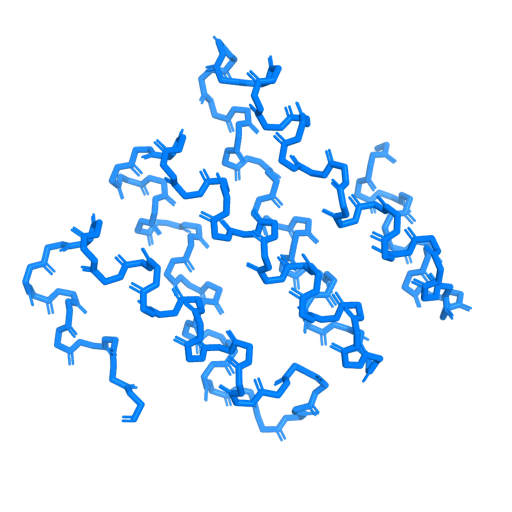 A C 1
ATOM 619 O O . LEU A 1 85 ? 0.613 -6.577 3.136 1.00 92.19 85 LEU A O 1
ATOM 623 N N . ILE A 1 86 ? -0.815 -5.401 4.403 1.00 91.56 86 ILE A N 1
ATOM 624 C CA . ILE A 1 86 ? 0.106 -5.288 5.540 1.00 91.56 86 ILE A CA 1
ATOM 625 C C . ILE A 1 86 ? 0.535 -6.676 6.025 1.00 91.56 86 ILE A C 1
ATOM 627 O O . ILE A 1 86 ? 1.729 -6.915 6.158 1.00 91.56 86 ILE A O 1
ATOM 631 N N . ARG A 1 87 ? -0.417 -7.595 6.234 1.00 89.19 87 ARG A N 1
ATOM 632 C CA . ARG A 1 87 ? -0.126 -8.967 6.679 1.00 89.19 87 ARG A CA 1
ATOM 633 C C . ARG A 1 87 ? 0.769 -9.701 5.684 1.00 89.19 87 ARG A C 1
ATOM 635 O O . ARG A 1 87 ? 1.769 -10.281 6.087 1.00 89.19 87 ARG A O 1
ATOM 642 N N . LYS A 1 88 ? 0.468 -9.591 4.386 1.00 88.25 88 LYS A N 1
ATOM 643 C CA . LYS A 1 88 ? 1.302 -10.158 3.322 1.00 88.25 88 LYS A CA 1
ATOM 644 C C . LYS A 1 88 ? 2.746 -9.660 3.426 1.00 88.25 88 LYS A C 1
ATOM 646 O O . LYS A 1 88 ? 3.657 -10.469 3.410 1.00 88.25 88 LYS A O 1
ATOM 651 N N . LEU A 1 89 ? 2.954 -8.353 3.586 1.00 87.88 89 LEU A N 1
ATOM 652 C CA . LEU A 1 89 ? 4.295 -7.765 3.700 1.00 87.88 89 LEU A CA 1
ATOM 653 C C . LEU A 1 89 ? 4.994 -8.067 5.039 1.00 87.88 89 LEU A C 1
ATOM 655 O O . LEU A 1 89 ? 6.208 -7.921 5.133 1.00 87.88 89 LEU A O 1
ATOM 659 N N . GLN A 1 90 ? 4.253 -8.438 6.088 1.00 86.19 90 GLN A N 1
ATOM 660 C CA . GLN A 1 90 ? 4.830 -8.901 7.356 1.00 86.19 90 GLN A CA 1
ATOM 661 C C . GLN A 1 90 ? 5.363 -10.333 7.263 1.00 86.19 90 GLN A C 1
ATOM 663 O O . GLN A 1 90 ? 6.359 -10.645 7.911 1.00 86.19 90 GLN A O 1
ATOM 668 N N . GLU A 1 91 ? 4.679 -11.189 6.503 1.00 82.00 91 GLU A N 1
ATOM 669 C CA . GLU A 1 91 ? 5.008 -12.610 6.335 1.00 82.00 91 GLU A CA 1
ATOM 670 C C . GLU A 1 91 ? 6.056 -12.862 5.241 1.00 82.00 91 GLU A C 1
ATOM 672 O O . GLU A 1 91 ? 6.652 -13.936 5.205 1.00 82.00 91 GLU A O 1
ATOM 677 N N . ASP A 1 92 ? 6.268 -11.901 4.340 1.00 75.19 92 ASP A N 1
ATOM 678 C CA . ASP A 1 92 ? 7.159 -12.070 3.195 1.00 75.19 92 ASP A CA 1
ATOM 679 C C . ASP A 1 92 ? 8.640 -11.901 3.584 1.00 75.19 92 ASP A C 1
ATOM 681 O O . ASP A 1 92 ? 9.121 -10.796 3.843 1.00 75.19 92 ASP A O 1
ATOM 685 N N . ASP A 1 93 ? 9.374 -13.017 3.600 1.00 60.22 93 ASP A N 1
ATOM 686 C CA . ASP A 1 93 ? 10.815 -13.069 3.874 1.00 60.22 93 ASP A CA 1
ATOM 687 C C . ASP A 1 93 ? 11.680 -12.549 2.703 1.00 60.22 93 ASP A C 1
ATOM 689 O O . ASP A 1 93 ? 12.891 -12.377 2.873 1.00 60.22 93 ASP A O 1
ATOM 693 N N . LEU A 1 94 ? 11.105 -12.282 1.5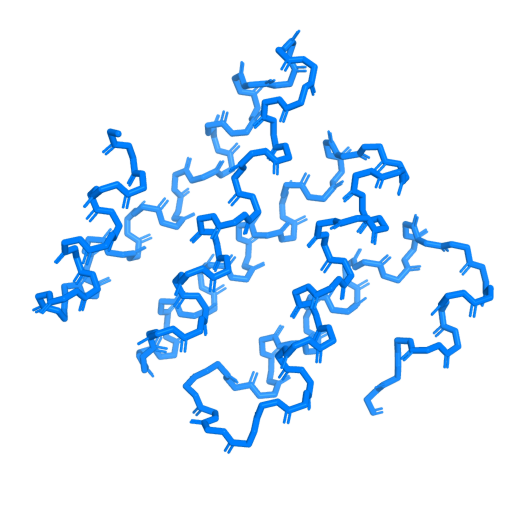16 1.00 57.56 94 LEU A N 1
ATOM 694 C CA . LEU A 1 94 ? 11.861 -11.857 0.322 1.00 57.56 94 LEU A CA 1
ATOM 695 C C . LEU A 1 94 ? 12.267 -10.364 0.298 1.00 57.56 94 LEU A C 1
ATOM 697 O O . LEU A 1 94 ? 12.926 -9.936 -0.644 1.00 57.56 94 LEU A O 1
ATOM 701 N N . PHE A 1 95 ? 11.895 -9.580 1.317 1.00 53.69 95 PHE A N 1
ATOM 702 C CA . PHE A 1 95 ? 12.248 -8.171 1.592 1.00 53.69 95 PHE A CA 1
ATOM 703 C C . PHE A 1 95 ? 12.862 -7.336 0.450 1.00 53.69 95 PHE A C 1
ATOM 705 O O . PHE A 1 95 ? 14.000 -6.872 0.537 1.00 53.69 95 PHE A O 1
ATOM 712 N N . CYS A 1 96 ? 12.045 -7.008 -0.546 1.00 53.72 96 CYS A N 1
ATOM 713 C CA . CYS A 1 96 ? 12.261 -5.816 -1.367 1.00 53.72 96 CYS A CA 1
ATOM 714 C C . CYS A 1 96 ? 11.692 -4.568 -0.639 1.00 53.72 96 CYS A C 1
ATOM 716 O O . CYS A 1 96 ? 12.361 -3.545 -0.477 1.00 53.72 96 CYS A O 1
ATOM 718 N N . ALA A 1 97 ? 10.516 -4.694 -0.008 1.00 60.62 97 ALA A N 1
ATOM 719 C CA . ALA A 1 97 ? 9.986 -3.692 0.920 1.00 60.62 97 ALA A CA 1
ATOM 720 C C . ALA A 1 97 ? 10.586 -3.845 2.330 1.00 60.62 97 ALA A C 1
ATOM 722 O O . ALA A 1 97 ? 10.267 -4.774 3.061 1.00 60.62 97 ALA A O 1
ATOM 723 N N . SER A 1 98 ? 11.436 -2.909 2.761 1.00 72.50 98 SER A N 1
ATOM 724 C CA . SER A 1 98 ? 12.077 -2.984 4.089 1.00 72.50 98 SER A CA 1
ATOM 725 C C . SER A 1 98 ? 11.086 -2.985 5.272 1.00 72.50 98 SER A C 1
ATOM 727 O O . SER A 1 98 ? 10.028 -2.356 5.217 1.00 72.50 98 SER A O 1
ATOM 729 N N . LYS A 1 99 ? 11.497 -3.531 6.429 1.00 80.25 99 LYS A N 1
ATOM 730 C CA . LYS A 1 99 ? 10.765 -3.409 7.714 1.00 80.25 99 LYS A CA 1
ATOM 731 C C . LYS A 1 99 ? 10.338 -1.972 8.048 1.00 80.25 99 LYS A C 1
ATOM 733 O O . LYS A 1 99 ? 9.307 -1.758 8.677 1.00 80.25 99 LYS A O 1
ATOM 738 N N . LYS A 1 100 ? 11.108 -0.967 7.610 1.00 83.19 100 LYS A N 1
ATOM 739 C CA . LYS A 1 100 ? 10.777 0.458 7.782 1.00 83.19 100 LYS A CA 1
ATOM 740 C C . LYS A 1 100 ? 9.463 0.825 7.080 1.00 83.19 100 LYS A C 1
ATOM 742 O O . LYS A 1 100 ? 8.665 1.565 7.651 1.00 83.19 100 LYS A O 1
ATOM 747 N N . VAL A 1 101 ? 9.239 0.308 5.871 1.00 89.19 101 VAL A N 1
ATOM 748 C CA . VAL A 1 101 ? 8.027 0.550 5.074 1.00 89.19 101 VAL A CA 1
ATOM 749 C C . VAL A 1 101 ? 6.807 -0.036 5.775 1.00 89.19 101 VAL A C 1
ATOM 751 O O . VAL A 1 101 ? 5.843 0.680 6.039 1.00 89.19 101 VAL A O 1
ATOM 754 N N . VAL A 1 102 ? 6.870 -1.310 6.158 1.00 89.69 102 VAL A N 1
ATOM 755 C CA . VAL A 1 102 ? 5.702 -1.980 6.739 1.00 89.69 102 VAL A CA 1
ATOM 756 C C . VAL A 1 102 ? 5.361 -1.430 8.127 1.00 89.69 102 VAL A C 1
ATOM 758 O O . VAL A 1 102 ? 4.187 -1.239 8.443 1.00 89.69 102 VAL A O 1
ATOM 761 N N . SER A 1 103 ? 6.367 -1.077 8.936 1.00 89.88 103 SER A N 1
ATOM 762 C CA . SER A 1 103 ? 6.149 -0.380 10.211 1.00 89.88 103 SER A CA 1
ATOM 763 C C . SER A 1 103 ? 5.407 0.944 10.024 1.00 89.88 103 SER A C 1
ATOM 765 O O . SER A 1 103 ? 4.480 1.238 10.780 1.00 89.88 103 SER A O 1
ATOM 767 N N . LYS A 1 104 ? 5.758 1.731 8.996 1.00 91.94 104 LYS A N 1
ATOM 768 C CA . LYS A 1 104 ? 5.043 2.975 8.669 1.00 91.94 104 LYS A CA 1
ATOM 769 C C . LYS A 1 104 ? 3.578 2.699 8.325 1.00 91.94 104 LYS A C 1
ATOM 771 O O . LYS A 1 104 ? 2.696 3.335 8.897 1.00 91.94 104 LYS A O 1
ATOM 776 N N . MET A 1 105 ? 3.321 1.718 7.459 1.00 93.75 105 MET A N 1
ATOM 777 C CA . MET A 1 105 ? 1.960 1.339 7.061 1.00 93.75 105 MET A CA 1
ATOM 778 C C . MET A 1 105 ? 1.107 0.911 8.262 1.00 93.75 105 MET A C 1
ATOM 780 O O . MET A 1 105 ? -0.057 1.298 8.361 1.00 93.75 105 MET A O 1
ATOM 784 N N . ILE A 1 106 ? 1.682 0.168 9.212 1.00 92.88 106 ILE A N 1
ATOM 785 C CA . ILE A 1 106 ? 0.979 -0.231 10.438 1.00 92.88 106 ILE A CA 1
ATOM 786 C C . ILE A 1 106 ? 0.660 0.951 11.329 1.00 92.88 106 ILE A C 1
ATOM 788 O O . ILE A 1 106 ? -0.481 1.058 11.769 1.00 92.88 106 ILE A O 1
ATOM 792 N N . ILE A 1 107 ? 1.615 1.852 11.564 1.00 92.69 107 ILE A N 1
ATOM 793 C CA . ILE A 1 107 ? 1.381 3.047 12.385 1.00 92.69 107 ILE A CA 1
ATOM 794 C C . ILE A 1 107 ? 0.226 3.873 11.804 1.00 92.69 107 ILE A C 1
ATOM 796 O O . ILE A 1 107 ? -0.640 4.324 12.554 1.00 92.69 107 ILE A O 1
ATOM 800 N N . SER A 1 108 ? 0.168 4.018 10.478 1.00 94.06 108 SER A N 1
ATOM 801 C CA . SER A 1 108 ? -0.904 4.747 9.796 1.00 94.06 108 SER A CA 1
ATOM 802 C C . SER A 1 108 ? -2.257 4.024 9.826 1.00 94.06 108 SER A C 1
ATOM 804 O O . SER A 1 108 ? -3.285 4.679 9.986 1.00 94.06 108 SER A O 1
ATOM 806 N N . CYS A 1 109 ? -2.284 2.690 9.734 1.00 92.62 109 CYS A N 1
ATOM 807 C CA . CYS A 1 109 ? -3.521 1.902 9.831 1.00 92.62 109 CYS A CA 1
ATOM 808 C C . CYS A 1 109 ? -4.048 1.757 11.268 1.00 92.62 109 CYS A C 1
ATOM 810 O O . CYS A 1 109 ? -5.257 1.653 11.473 1.00 92.62 109 CYS A O 1
ATOM 812 N N . TYR A 1 110 ? -3.170 1.751 12.272 1.00 92.00 110 TYR A N 1
ATOM 813 C CA . TYR A 1 110 ? -3.505 1.471 13.670 1.00 92.00 110 TYR A CA 1
ATOM 814 C C . TYR A 1 110 ? -4.686 2.288 14.239 1.00 92.00 110 TYR A C 1
ATOM 816 O O . TYR A 1 110 ? -5.575 1.687 14.856 1.00 92.00 110 TYR A O 1
ATOM 824 N N . PRO A 1 111 ? -4.772 3.625 14.053 1.00 91.75 111 PRO A N 1
ATOM 825 C CA . PRO A 1 111 ? -5.906 4.395 14.564 1.00 91.75 111 PRO A CA 1
ATOM 826 C C . PRO A 1 111 ? -7.227 4.089 13.842 1.00 91.75 111 PRO A C 1
ATOM 828 O O . PRO A 1 111 ? -8.284 4.306 14.433 1.00 91.75 111 PRO A O 1
ATOM 831 N N . LEU A 1 112 ? -7.177 3.558 12.616 1.00 91.31 112 LEU A N 1
ATOM 832 C CA . LEU A 1 112 ? -8.336 3.359 11.739 1.00 91.31 112 LEU A CA 1
ATOM 833 C C . LEU A 1 112 ? -9.036 2.010 11.936 1.00 91.31 112 LEU A C 1
ATOM 835 O O . LEU A 1 112 ? -10.150 1.823 11.454 1.00 91.31 112 LEU A O 1
ATOM 839 N N . VAL A 1 113 ? -8.407 1.078 12.656 1.00 89.31 113 VAL A N 1
ATOM 840 C CA . VAL A 1 113 ? -8.952 -0.265 12.884 1.00 89.31 113 VAL A CA 1
ATOM 841 C C . VAL A 1 113 ? -9.485 -0.466 14.309 1.00 89.31 113 VAL A C 1
ATOM 843 O O . VAL A 1 113 ? -9.000 0.175 15.256 1.00 89.31 113 VAL A O 1
ATOM 846 N N . PRO A 1 114 ? -10.452 -1.386 14.510 1.00 87.25 114 PRO A N 1
ATOM 847 C CA . PRO A 1 114 ? -10.974 -1.721 15.832 1.00 87.25 114 PRO A CA 1
ATOM 848 C C . PRO A 1 114 ? -9.905 -2.302 16.778 1.00 87.25 114 PRO A C 1
ATOM 850 O O . PRO A 1 114 ? -8.972 -2.966 16.320 1.00 87.25 114 PRO A O 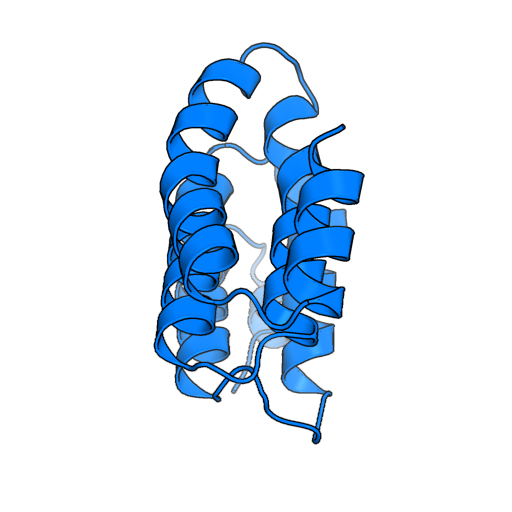1
ATOM 853 N N . PRO A 1 115 ? -10.064 -2.176 18.112 1.00 86.19 115 PRO A N 1
ATOM 854 C CA . PRO A 1 115 ? -9.094 -2.679 19.094 1.00 86.19 115 PRO A CA 1
ATOM 855 C C . PRO A 1 115 ? -8.730 -4.160 18.955 1.00 86.19 115 PRO A C 1
ATOM 857 O O . PRO A 1 115 ? -7.586 -4.535 19.197 1.00 86.19 115 PRO A O 1
ATOM 860 N N . LYS A 1 116 ? -9.685 -4.998 18.534 1.00 86.31 116 LYS A N 1
ATOM 861 C CA . LYS A 1 116 ? -9.442 -6.423 18.284 1.00 86.31 116 LYS A CA 1
ATOM 862 C C . LYS A 1 116 ? -8.360 -6.616 17.212 1.00 86.31 116 LYS A C 1
ATOM 864 O O . LYS A 1 116 ? -7.394 -7.329 17.453 1.00 86.31 116 LYS A O 1
ATOM 869 N N . VAL A 1 117 ? -8.475 -5.892 16.099 1.00 84.69 117 VAL A N 1
ATOM 870 C CA . VAL A 1 117 ? -7.542 -5.933 14.962 1.00 84.69 117 VAL A CA 1
ATOM 871 C C . VAL A 1 117 ? -6.194 -5.293 15.309 1.00 84.69 117 VAL A C 1
ATOM 873 O O . VAL A 1 117 ? -5.151 -5.777 14.886 1.00 84.69 117 VAL A O 1
ATOM 876 N N . ARG A 1 118 ? -6.174 -4.251 16.152 1.00 84.25 118 ARG A N 1
ATOM 877 C CA . ARG A 1 118 ? -4.922 -3.622 16.626 1.00 84.25 118 ARG A CA 1
ATOM 878 C C . ARG A 1 118 ? -3.968 -4.613 17.288 1.00 84.25 118 ARG A C 1
ATOM 880 O O . ARG A 1 118 ? -2.759 -4.467 17.170 1.00 84.25 118 ARG A O 1
ATOM 887 N N . SER A 1 119 ? -4.508 -5.618 17.980 1.00 80.00 119 SER A N 1
ATOM 888 C CA . SER A 1 119 ? -3.699 -6.657 18.626 1.00 80.00 119 SER A CA 1
ATOM 889 C C . SER A 1 119 ? -2.980 -7.587 17.640 1.00 80.00 119 SER A C 1
ATOM 891 O O . SER A 1 119 ? -2.004 -8.225 18.034 1.00 80.00 119 SER A O 1
ATOM 893 N N . GLU A 1 120 ? -3.437 -7.622 16.387 1.00 76.12 120 GLU A N 1
ATOM 894 C CA . GLU A 1 120 ? -2.859 -8.388 15.278 1.00 76.12 120 GLU A CA 1
ATOM 895 C C . GLU A 1 120 ? -1.807 -7.568 14.511 1.00 76.12 120 GLU A C 1
ATOM 897 O O . GLU A 1 120 ? -0.862 -8.132 13.973 1.00 76.12 120 GLU A O 1
ATOM 902 N N . LEU A 1 121 ? -1.922 -6.234 14.508 1.00 76.00 121 LEU A N 1
ATOM 903 C CA . LEU A 1 121 ? -0.965 -5.308 13.886 1.00 76.00 121 LEU A CA 1
ATOM 904 C C . LEU A 1 121 ? 0.245 -5.046 14.795 1.00 76.00 121 LEU A C 1
ATOM 906 O O . LEU A 1 121 ? 0.481 -3.919 15.237 1.00 76.00 121 LEU A O 1
ATOM 910 N N . LYS A 1 122 ? 0.998 -6.102 15.103 1.00 67.62 122 LYS A N 1
ATOM 911 C CA . LYS A 1 122 ? 2.236 -6.031 15.890 1.00 67.62 122 LYS A CA 1
ATOM 912 C C . LYS A 1 122 ? 3.449 -6.262 14.992 1.00 67.62 122 LYS A C 1
ATOM 914 O O . LYS A 1 122 ? 3.401 -7.125 14.121 1.00 67.62 122 LYS A O 1
ATOM 919 N N . TRP A 1 123 ? 4.512 -5.502 15.239 1.00 59.41 123 TRP A N 1
ATOM 920 C CA . TRP A 1 123 ? 5.878 -5.794 14.801 1.00 59.41 123 TRP A CA 1
ATOM 921 C C . TRP A 1 123 ? 6.732 -6.088 16.026 1.00 59.41 123 TRP A C 1
ATOM 923 O O . TRP A 1 123 ? 6.531 -5.386 17.046 1.00 59.41 123 TRP A O 1
#

Foldseek 3Di:
DLLVVLVVCLVVVVLVVLLVSLQCLLVQLVVCLVVVCRLLVCLVSLLSQCVRALDASSNQSSLVSLLSSVVSDDQVSCVVRLVVSLVVVVPDPPPSHDPVSSVSSLVSCLVVYDPVVNVVSDD